Protein AF-A0A974XXX6-F1 (afdb_monomer_lite)

Structure (mmCIF, N/CA/C/O backbone):
data_AF-A0A974XXX6-F1
#
_entry.id   AF-A0A974XXX6-F1
#
loop_
_atom_site.group_PDB
_atom_site.id
_atom_site.type_symbol
_atom_site.label_atom_id
_atom_site.label_alt_id
_atom_site.label_comp_id
_atom_site.label_asym_id
_atom_site.label_entity_id
_atom_site.label_seq_id
_atom_site.pdbx_PDB_ins_code
_atom_site.Cartn_x
_atom_site.Cartn_y
_atom_site.Cartn_z
_atom_site.occupancy
_atom_site.B_iso_or_equiv
_atom_site.auth_seq_id
_atom_site.auth_comp_id
_atom_site.auth_asym_id
_atom_site.auth_atom_id
_atom_site.pdbx_PDB_model_num
ATOM 1 N N . MET A 1 1 ? -9.510 38.824 -73.908 1.00 52.72 1 MET A N 1
ATOM 2 C CA . MET A 1 1 ? -9.992 37.876 -72.871 1.00 52.72 1 MET A CA 1
ATOM 3 C C . MET A 1 1 ? -10.150 36.520 -73.548 1.00 52.72 1 MET A C 1
ATOM 5 O O . MET A 1 1 ? -10.598 36.589 -74.689 1.00 52.72 1 MET A O 1
ATOM 9 N N . PRO A 1 2 ? -9.774 35.347 -72.983 1.00 53.41 2 PRO A N 1
ATOM 10 C CA . PRO A 1 2 ? -9.684 34.939 -71.559 1.00 53.41 2 PRO A CA 1
ATOM 11 C C . PRO A 1 2 ? -8.282 34.361 -71.161 1.00 53.41 2 PRO A C 1
ATOM 13 O O . PRO A 1 2 ? -7.500 34.012 -72.032 1.00 53.41 2 PRO A O 1
ATOM 16 N N . ALA A 1 3 ? -7.777 34.538 -69.933 1.00 54.91 3 ALA A N 1
ATOM 17 C CA . ALA A 1 3 ? -7.924 33.762 -68.680 1.00 54.91 3 ALA A CA 1
ATOM 18 C C . ALA A 1 3 ? -6.719 32.836 -68.368 1.00 54.91 3 ALA A C 1
ATOM 20 O O . ALA A 1 3 ? -6.136 32.214 -69.246 1.00 54.91 3 ALA A O 1
ATOM 21 N N . SER A 1 4 ? -6.358 32.843 -67.084 1.00 64.62 4 SER A N 1
ATOM 22 C CA . SER A 1 4 ? -5.143 32.384 -66.395 1.00 64.62 4 SER A CA 1
ATOM 23 C C . SER A 1 4 ? -4.857 30.867 -66.454 1.00 64.62 4 SER A C 1
ATOM 25 O O . SER A 1 4 ? -5.712 30.087 -66.863 1.00 64.62 4 SER A O 1
ATOM 27 N N . PRO A 1 5 ? -3.699 30.426 -65.924 1.00 56.12 5 PRO A N 1
ATOM 28 C CA . PRO A 1 5 ? -3.773 29.942 -64.544 1.00 56.12 5 PRO A CA 1
ATOM 29 C C . PRO A 1 5 ? -2.643 30.496 -63.667 1.00 56.12 5 PRO A C 1
ATOM 31 O O . PRO A 1 5 ? -1.460 30.277 -63.909 1.00 56.12 5 PRO A O 1
ATOM 34 N N . ALA A 1 6 ? -3.030 31.202 -62.605 1.00 61.47 6 ALA A N 1
ATOM 35 C CA . ALA A 1 6 ? -2.175 31.361 -61.443 1.00 61.47 6 ALA A CA 1
ATOM 36 C C . ALA A 1 6 ? -2.158 30.009 -60.719 1.00 61.47 6 ALA A C 1
ATOM 38 O O . ALA A 1 6 ? -3.198 29.539 -60.257 1.00 61.47 6 ALA A O 1
ATOM 39 N N . THR A 1 7 ? -0.992 29.373 -60.661 1.00 62.84 7 THR A N 1
ATOM 40 C CA . THR A 1 7 ? -0.746 28.216 -59.800 1.00 62.84 7 THR A CA 1
ATOM 41 C C . THR A 1 7 ? -0.940 28.652 -58.351 1.00 62.84 7 THR A C 1
ATOM 43 O O . THR A 1 7 ? -0.100 29.340 -57.776 1.00 62.84 7 THR A O 1
ATOM 46 N N . VAL A 1 8 ? -2.081 28.287 -57.772 1.00 63.41 8 VAL A N 1
ATOM 47 C CA . VAL A 1 8 ? -2.335 28.391 -56.335 1.00 63.41 8 VAL A CA 1
ATOM 48 C C . VAL A 1 8 ? -1.542 27.272 -55.664 1.00 63.41 8 VAL A C 1
ATOM 50 O O . VAL A 1 8 ? -1.895 26.100 -55.787 1.00 63.41 8 VAL A O 1
ATOM 53 N N . SER A 1 9 ? -0.449 27.622 -54.986 1.00 63.16 9 SER A N 1
ATOM 54 C CA . SER A 1 9 ? 0.225 26.695 -54.074 1.00 63.16 9 SER A CA 1
ATOM 55 C C . SER A 1 9 ? -0.716 26.337 -52.917 1.00 63.16 9 SER A C 1
ATOM 57 O O . SER A 1 9 ? -1.336 27.240 -52.347 1.00 63.16 9 SER A O 1
ATOM 59 N N . PRO A 1 10 ? -0.829 25.054 -52.537 1.00 70.25 10 PRO A N 1
ATOM 60 C CA . PRO A 1 10 ? -1.574 24.668 -51.348 1.00 70.25 10 PRO A CA 1
ATOM 61 C C . PRO A 1 10 ? -0.880 25.208 -50.083 1.00 70.25 10 PRO A C 1
ATOM 63 O O . PRO A 1 10 ? 0.353 25.275 -50.041 1.00 70.25 10 PRO A O 1
ATOM 66 N N . PRO A 1 11 ? -1.640 25.595 -49.042 1.00 67.25 11 PRO A N 1
ATOM 67 C CA . PRO A 1 11 ? -1.061 25.938 -47.751 1.00 67.25 11 PRO A CA 1
ATOM 68 C C . PRO A 1 11 ? -0.406 24.698 -47.113 1.00 67.25 11 PRO A C 1
ATOM 70 O O . PRO A 1 11 ? -0.850 23.572 -47.361 1.00 67.25 11 PRO A O 1
ATOM 73 N N . PRO A 1 12 ? 0.641 24.875 -46.287 1.00 68.06 12 PRO A N 1
ATOM 74 C CA . PRO A 1 12 ? 1.215 23.774 -45.526 1.00 68.06 12 PRO A CA 1
ATOM 75 C C . PRO A 1 12 ? 0.163 23.181 -44.574 1.00 68.06 12 PRO A C 1
ATOM 77 O O . PRO A 1 12 ? -0.702 23.914 -44.080 1.00 68.06 12 PRO A O 1
ATOM 80 N N . PRO A 1 13 ? 0.223 21.866 -44.292 1.00 61.75 13 PRO A N 1
ATOM 81 C CA . PRO A 1 13 ? -0.624 21.267 -43.279 1.00 61.75 13 PRO A CA 1
ATOM 82 C C . PRO A 1 13 ? -0.325 21.944 -41.943 1.00 61.75 13 PRO A C 1
ATOM 84 O O . PRO A 1 13 ? 0.826 22.050 -41.519 1.00 61.75 13 PRO A O 1
ATOM 87 N N . ILE A 1 14 ? -1.386 22.428 -41.308 1.00 61.12 14 ILE A N 1
ATOM 88 C CA . ILE A 1 14 ? -1.373 22.920 -39.937 1.00 61.12 14 ILE A CA 1
ATOM 89 C C . ILE A 1 14 ? -0.741 21.823 -39.085 1.00 61.12 14 ILE A C 1
ATOM 91 O O . ILE A 1 14 ? -1.257 20.707 -39.010 1.00 61.12 14 ILE A O 1
ATOM 95 N N . THR A 1 15 ? 0.397 22.136 -38.476 1.00 57.22 15 THR A N 1
ATOM 96 C CA . THR A 1 15 ? 1.034 21.308 -37.463 1.00 57.22 15 THR A CA 1
ATOM 97 C C . THR A 1 15 ? 0.007 21.091 -36.358 1.00 57.22 15 THR A C 1
ATOM 99 O O . THR A 1 15 ? -0.304 22.012 -35.601 1.00 57.22 15 THR A O 1
ATOM 102 N N . ALA A 1 16 ? -0.577 19.894 -36.295 1.00 63.25 16 ALA A N 1
ATOM 103 C CA . ALA A 1 16 ? -1.327 19.477 -35.125 1.00 63.25 16 ALA A CA 1
ATOM 104 C C . ALA A 1 16 ? -0.394 19.643 -33.911 1.00 63.25 16 ALA A C 1
ATOM 106 O O . ALA A 1 16 ? 0.775 19.246 -34.002 1.00 63.25 16 ALA A O 1
ATOM 107 N N . PRO A 1 17 ? -0.851 20.245 -32.799 1.00 63.31 17 PRO A N 1
ATOM 108 C CA . PRO A 1 17 ? -0.083 20.233 -31.567 1.00 63.31 17 PRO A CA 1
ATOM 109 C C . PRO A 1 17 ? 0.326 18.786 -31.273 1.00 63.31 17 PRO A C 1
ATOM 111 O O . PRO A 1 17 ? -0.504 17.888 -31.470 1.00 63.31 17 PRO A O 1
ATOM 114 N N . PRO A 1 18 ? 1.566 18.528 -30.819 1.00 56.88 18 PRO A N 1
ATOM 115 C CA . PRO A 1 18 ? 1.895 17.243 -30.233 1.00 56.88 18 PRO A CA 1
ATOM 116 C C . PRO A 1 18 ? 0.788 16.923 -29.242 1.00 56.88 18 PRO A C 1
ATOM 118 O O . PRO A 1 18 ? 0.494 17.744 -28.369 1.00 56.88 18 PRO A O 1
ATOM 121 N N . ALA A 1 19 ? 0.137 15.775 -29.424 1.00 52.59 19 ALA A N 1
ATOM 122 C CA . ALA A 1 19 ? -0.682 15.197 -28.386 1.00 52.59 19 ALA A CA 1
ATOM 123 C C . ALA A 1 19 ? 0.223 15.134 -27.156 1.00 52.59 19 ALA A C 1
ATOM 125 O O . ALA A 1 19 ? 1.109 14.282 -27.068 1.00 52.59 19 ALA A O 1
ATOM 126 N N . ALA A 1 20 ? 0.059 16.099 -26.248 1.00 54.94 20 ALA A N 1
ATOM 127 C CA . ALA A 1 20 ? 0.529 15.930 -24.897 1.00 54.94 20 ALA A CA 1
ATOM 128 C C . ALA A 1 20 ? -0.019 14.561 -24.490 1.00 54.94 20 ALA A C 1
ATOM 130 O O . ALA A 1 20 ? -1.203 14.300 -24.756 1.00 54.94 20 ALA A O 1
ATOM 131 N N . PRO A 1 21 ? 0.809 13.655 -23.941 1.00 53.22 21 PRO A N 1
ATOM 132 C CA . PRO A 1 21 ? 0.239 12.490 -23.304 1.00 53.22 21 PRO A CA 1
ATOM 133 C C . PRO A 1 21 ? -0.816 13.057 -22.369 1.00 53.22 21 PRO A C 1
ATOM 135 O O . PRO A 1 21 ? -0.532 13.968 -21.587 1.00 53.22 21 PRO A O 1
ATOM 138 N N . VAL A 1 22 ? -2.053 12.617 -22.569 1.00 49.31 22 VAL A N 1
ATOM 139 C CA . VAL A 1 22 ? -3.117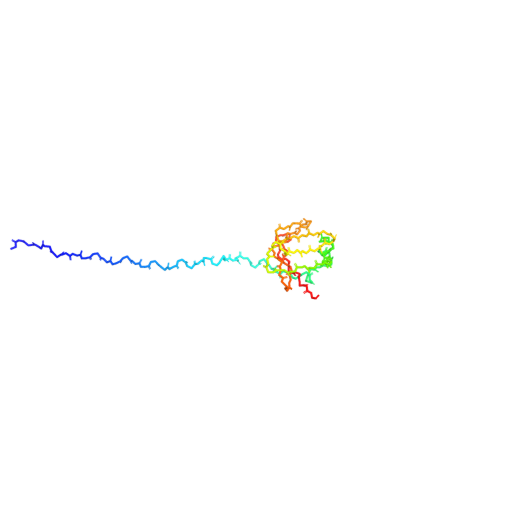 12.787 -21.602 1.00 49.31 22 VAL A CA 1
ATOM 140 C C . VAL A 1 22 ? -2.530 12.238 -20.310 1.00 49.31 22 VAL A C 1
ATOM 142 O O . VAL A 1 22 ? -2.461 11.031 -20.105 1.00 49.31 22 VAL A O 1
ATOM 145 N N . SER A 1 23 ? -1.941 13.121 -19.502 1.00 49.72 23 SER A N 1
ATOM 146 C CA . SER A 1 23 ? -1.582 12.826 -18.131 1.00 49.72 23 SER A CA 1
ATOM 147 C C . SER A 1 23 ? -2.915 12.498 -17.537 1.00 49.72 23 SER A C 1
ATOM 149 O O . SER A 1 23 ? -3.715 13.410 -17.343 1.00 49.72 23 SER A O 1
ATOM 151 N N . SER A 1 24 ? -3.169 11.192 -17.440 1.00 50.31 24 SER A N 1
ATOM 152 C CA . SER A 1 24 ? -4.421 10.598 -17.028 1.00 50.31 24 SER A CA 1
ATOM 153 C C . SER A 1 24 ? -4.990 11.499 -15.967 1.00 50.31 24 SER A C 1
ATOM 155 O O . SER A 1 24 ? -4.408 11.662 -14.892 1.00 50.31 24 SER A O 1
ATOM 157 N N . GLU A 1 25 ? -6.050 12.187 -16.353 1.00 50.62 25 GLU A N 1
ATOM 158 C CA . GLU A 1 25 ? -6.849 12.976 -15.462 1.00 50.62 25 GLU A CA 1
ATOM 159 C C . GLU A 1 25 ? -7.322 11.957 -14.429 1.00 50.62 25 GLU A C 1
ATOM 161 O O . GLU A 1 25 ? -8.260 11.196 -14.661 1.00 50.62 25 GLU A O 1
ATOM 166 N N . PHE A 1 26 ? -6.606 11.856 -13.305 1.00 51.16 26 PHE A N 1
ATOM 167 C CA . PHE A 1 26 ? -7.087 11.176 -12.114 1.00 51.16 26 PHE A CA 1
ATOM 168 C C . PHE A 1 26 ? -8.191 12.077 -11.555 1.00 51.16 26 PHE A C 1
ATOM 170 O O . PHE A 1 26 ? -8.067 12.706 -10.506 1.00 51.16 26 PHE A O 1
ATOM 177 N N . ILE A 1 27 ? -9.280 12.185 -12.319 1.00 49.22 27 ILE A N 1
ATOM 178 C CA . ILE A 1 27 ? -10.558 12.729 -11.904 1.00 49.22 27 ILE A CA 1
ATOM 179 C C . ILE A 1 27 ? -11.121 11.684 -10.964 1.00 49.22 27 ILE A C 1
ATOM 181 O O . ILE A 1 27 ? -11.857 10.779 -11.339 1.00 49.22 27 ILE A O 1
ATOM 185 N N . SER A 1 28 ? -10.674 11.781 -9.724 1.00 45.56 28 SER A N 1
ATOM 186 C CA . SER A 1 28 ? -11.455 11.554 -8.527 1.00 45.56 28 SER A CA 1
ATOM 187 C C . SER A 1 28 ? -10.592 12.062 -7.378 1.00 45.56 28 SER A C 1
ATOM 189 O O . SER A 1 28 ? -9.544 11.466 -7.119 1.00 45.56 28 SER A O 1
ATOM 191 N N . PRO A 1 29 ? -11.024 13.057 -6.589 1.00 51.81 29 PRO A N 1
ATOM 192 C CA . PRO A 1 29 ? -10.667 13.064 -5.184 1.00 51.81 29 PRO A CA 1
ATOM 193 C C . PRO A 1 29 ? -11.358 11.848 -4.545 1.00 51.81 29 PRO A C 1
ATOM 195 O O . PRO A 1 29 ? -12.290 11.984 -3.760 1.00 51.81 29 PRO A O 1
ATOM 198 N N . GLN A 1 30 ? -10.929 10.629 -4.897 1.00 53.31 30 GLN A N 1
ATOM 199 C CA . GLN A 1 30 ? -11.052 9.502 -3.989 1.00 53.31 30 GLN A CA 1
ATOM 200 C C . GLN A 1 30 ? -10.228 9.954 -2.797 1.00 53.31 30 GLN A C 1
ATOM 202 O O . GLN A 1 30 ? -8.998 9.923 -2.858 1.00 53.31 30 GLN A O 1
ATOM 207 N N . ALA A 1 31 ? -10.915 10.537 -1.810 1.00 57.44 31 ALA A N 1
ATOM 208 C CA . ALA A 1 31 ? -10.325 11.138 -0.632 1.00 57.44 31 ALA A CA 1
ATOM 209 C C . ALA A 1 31 ? -9.238 10.184 -0.152 1.00 57.44 31 ALA A C 1
ATO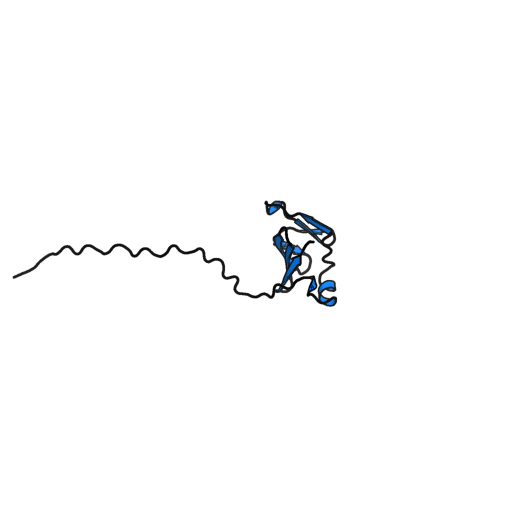M 211 O O . ALA A 1 31 ? -9.532 9.060 0.257 1.00 57.44 31 ALA A O 1
ATOM 212 N N . THR A 1 32 ? -7.979 10.579 -0.362 1.00 64.88 32 THR A N 1
ATOM 213 C CA . THR A 1 32 ? -6.851 9.726 -0.019 1.00 64.88 32 THR A CA 1
ATOM 214 C C . THR A 1 32 ? -6.738 9.806 1.488 1.00 64.88 32 THR A C 1
ATOM 216 O O . THR A 1 32 ? -6.133 10.725 2.038 1.00 64.88 32 THR A O 1
ATOM 219 N N . ILE A 1 33 ? -7.437 8.893 2.144 1.00 75.12 33 ILE A N 1
ATOM 220 C CA . ILE A 1 33 ? -7.575 8.837 3.588 1.00 75.12 33 ILE A CA 1
ATOM 221 C C . ILE A 1 33 ? -6.310 8.183 4.118 1.00 75.12 33 ILE A C 1
ATOM 223 O O . ILE A 1 33 ? -5.826 7.179 3.592 1.00 75.12 33 ILE A O 1
ATOM 227 N N . ARG A 1 34 ? -5.715 8.772 5.149 1.00 75.19 34 ARG A N 1
ATOM 228 C CA . ARG A 1 34 ? -4.575 8.132 5.805 1.00 75.19 34 ARG A CA 1
ATOM 229 C C . ARG A 1 34 ? -5.096 6.982 6.646 1.00 75.19 34 ARG A C 1
ATOM 231 O O . ARG A 1 34 ? -6.140 7.112 7.268 1.00 75.19 34 ARG A O 1
ATOM 238 N N . LEU A 1 35 ? -4.341 5.893 6.767 1.00 73.19 35 LEU A N 1
ATOM 239 C CA . LEU A 1 35 ? -4.736 4.822 7.694 1.00 73.19 35 LEU A CA 1
ATOM 240 C C . LEU A 1 35 ? -4.940 5.349 9.132 1.00 73.19 35 LEU A C 1
ATOM 242 O O . LEU A 1 35 ? -5.799 4.859 9.854 1.00 73.19 35 LEU A O 1
ATOM 246 N N . ALA A 1 36 ? -4.179 6.375 9.528 1.00 71.62 36 ALA A N 1
ATOM 247 C CA . ALA A 1 36 ? -4.317 7.050 10.821 1.00 71.62 36 ALA A CA 1
ATOM 248 C C . ALA A 1 36 ? -5.630 7.841 10.987 1.00 71.62 36 ALA A C 1
ATOM 250 O O . ALA A 1 36 ? -6.029 8.107 12.114 1.00 71.62 36 ALA A O 1
ATOM 251 N N . ASP A 1 37 ? -6.270 8.217 9.880 1.00 76.19 37 ASP A N 1
ATOM 252 C CA . ASP A 1 37 ? -7.542 8.945 9.840 1.00 76.19 37 ASP A CA 1
ATOM 253 C C . ASP A 1 37 ? -8.748 7.986 9.888 1.00 76.19 37 ASP A C 1
ATOM 255 O O . ASP A 1 37 ? -9.870 8.400 10.159 1.00 76.19 37 ASP A O 1
ATOM 259 N N . LEU A 1 38 ? -8.519 6.679 9.694 1.00 74.12 38 LEU A N 1
ATOM 260 C CA . LEU A 1 38 ? -9.564 5.670 9.832 1.00 74.12 38 LEU A CA 1
ATOM 261 C C . LEU A 1 38 ? -9.976 5.462 11.291 1.00 74.12 38 LEU A C 1
ATOM 263 O O . LEU A 1 38 ? -9.145 5.316 12.204 1.00 74.12 38 LEU A O 1
ATOM 267 N N . SER A 1 39 ? -11.287 5.312 11.473 1.00 77.00 39 SER A N 1
ATOM 268 C CA . SER A 1 39 ? -11.887 4.960 12.757 1.00 77.00 39 SER A CA 1
ATOM 269 C C . SER A 1 39 ? -11.353 3.606 13.257 1.00 77.00 39 SER A C 1
ATOM 271 O O . SER A 1 39 ? -10.982 2.743 12.454 1.00 77.00 39 SER A O 1
ATOM 273 N N . PRO A 1 40 ? -11.305 3.359 14.578 1.00 71.00 40 PRO A N 1
ATOM 274 C CA . PRO A 1 40 ? -10.882 2.063 15.125 1.00 71.00 40 PRO A CA 1
ATOM 275 C C . PRO A 1 40 ? -11.719 0.880 14.606 1.00 71.00 40 PRO A C 1
ATOM 277 O O . PRO A 1 40 ? -11.199 -0.229 14.476 1.00 71.00 40 PRO A O 1
ATOM 280 N N . GLU A 1 41 ? -12.982 1.125 14.250 1.00 75.75 41 GLU A N 1
ATOM 281 C CA . GLU A 1 41 ? -13.877 0.156 13.610 1.00 75.75 41 GLU A CA 1
ATOM 282 C C . GLU A 1 41 ? -13.417 -0.186 12.185 1.00 75.75 41 GLU A C 1
ATOM 284 O O . GLU A 1 41 ? -13.277 -1.356 11.839 1.00 75.75 41 GLU A O 1
ATOM 289 N N . GLU A 1 42 ? -13.088 0.822 11.371 1.00 77.12 42 GLU A N 1
ATOM 290 C CA . GLU A 1 42 ? -12.569 0.633 10.008 1.00 77.12 42 GLU A CA 1
ATOM 291 C C . GLU A 1 42 ? -11.205 -0.067 10.012 1.00 77.12 42 GLU A C 1
ATOM 293 O O . GLU A 1 42 ? -10.955 -0.944 9.187 1.00 77.12 42 GLU A O 1
ATOM 298 N N . ARG A 1 43 ? -10.344 0.254 10.985 1.00 72.94 43 ARG A N 1
ATOM 299 C CA . ARG A 1 43 ? -9.069 -0.448 11.205 1.00 72.94 43 ARG A CA 1
ATOM 300 C C . ARG A 1 43 ? -9.218 -1.866 11.753 1.00 72.94 43 ARG A C 1
ATOM 302 O O . ARG A 1 43 ? -8.259 -2.614 11.640 1.00 72.94 43 ARG A O 1
ATOM 309 N N . SER A 1 44 ? -10.354 -2.219 12.357 1.00 70.62 44 SER A N 1
ATOM 310 C CA . SER A 1 44 ? -10.663 -3.612 12.727 1.00 70.62 44 SER A CA 1
ATOM 311 C C . SER A 1 44 ? -11.255 -4.399 11.560 1.00 70.62 44 SER A C 1
ATOM 313 O O . SER A 1 44 ? -11.073 -5.609 11.485 1.00 70.62 44 SER A O 1
ATOM 315 N N . GLN A 1 45 ? -11.986 -3.723 10.666 1.00 70.38 45 GLN A N 1
ATOM 316 C CA . GLN A 1 45 ? -12.535 -4.305 9.435 1.00 70.38 45 GLN A CA 1
ATOM 317 C C . GLN A 1 45 ? -11.444 -4.591 8.405 1.00 70.38 45 GLN A C 1
ATOM 319 O O . GLN A 1 45 ? -11.508 -5.576 7.675 1.00 70.38 45 GLN A O 1
ATOM 324 N N . LEU A 1 46 ? -10.434 -3.727 8.345 1.00 68.38 46 LEU A N 1
ATOM 325 C CA . LEU A 1 46 ? -9.175 -4.069 7.716 1.00 68.38 46 LEU A CA 1
ATOM 326 C C . LEU A 1 46 ? -8.487 -5.096 8.626 1.00 68.38 46 LEU A C 1
ATOM 328 O O . LEU A 1 46 ? -8.196 -4.753 9.773 1.00 68.38 46 LEU A O 1
ATOM 332 N N . PRO A 1 47 ? -8.225 -6.339 8.173 1.00 59.41 47 PRO A N 1
ATOM 333 C CA . PRO A 1 47 ? -7.406 -7.254 8.961 1.00 59.41 47 PRO A CA 1
ATOM 334 C C . PRO A 1 47 ? -6.107 -6.541 9.284 1.00 59.41 47 PRO A C 1
ATOM 336 O O . PRO A 1 47 ? -5.647 -5.742 8.462 1.00 59.41 47 PRO A O 1
ATOM 339 N N . ALA A 1 48 ? -5.594 -6.769 10.497 1.00 61.59 48 ALA A N 1
ATOM 340 C CA . ALA A 1 48 ? -4.544 -5.966 11.096 1.00 61.59 48 ALA A CA 1
ATOM 341 C C . ALA A 1 48 ? -3.517 -5.578 10.030 1.00 61.59 48 ALA A C 1
ATOM 343 O O . ALA A 1 48 ? -2.673 -6.381 9.639 1.00 61.59 48 ALA A O 1
ATOM 344 N N . LEU A 1 49 ? -3.590 -4.324 9.560 1.00 66.88 49 LEU A N 1
ATOM 345 C CA . LEU A 1 49 ? -2.658 -3.732 8.595 1.00 66.88 49 LEU A CA 1
ATOM 346 C C . LEU A 1 49 ? -1.307 -3.477 9.285 1.00 66.88 49 LEU A C 1
ATOM 348 O O . LEU A 1 49 ? -0.650 -2.457 9.092 1.00 66.88 49 LEU A O 1
ATOM 352 N N . LYS A 1 50 ? -0.912 -4.416 10.152 1.00 69.81 50 LYS A N 1
ATOM 353 C CA . LYS A 1 50 ? 0.408 -4.625 10.705 1.00 69.81 50 LYS A CA 1
ATOM 354 C C . LYS A 1 50 ? 1.312 -4.962 9.539 1.00 69.81 50 LYS A C 1
ATOM 356 O O . LYS A 1 50 ? 1.584 -6.124 9.228 1.00 69.81 50 LYS A O 1
ATOM 361 N N . VAL A 1 51 ? 1.766 -3.897 8.897 1.00 73.19 51 VAL A N 1
ATOM 362 C CA . VAL A 1 51 ? 2.930 -3.943 8.035 1.00 73.19 51 VAL A CA 1
ATOM 363 C C . VAL A 1 51 ? 4.082 -4.399 8.912 1.00 73.19 51 VAL A C 1
ATOM 365 O O . VAL A 1 51 ? 4.567 -3.662 9.764 1.00 73.19 51 VAL A O 1
ATOM 368 N N . SER A 1 52 ? 4.445 -5.664 8.748 1.00 71.94 52 SER A N 1
ATOM 369 C CA . SER A 1 52 ? 5.543 -6.281 9.487 1.00 71.94 52 SER A CA 1
ATOM 370 C C . SER A 1 52 ? 6.870 -5.959 8.812 1.00 71.94 52 SER A C 1
ATOM 372 O O . SER A 1 52 ? 7.875 -5.741 9.478 1.00 71.94 52 SER A O 1
ATOM 374 N N . MET A 1 53 ? 6.858 -5.899 7.479 1.00 78.25 53 MET A N 1
ATOM 375 C CA . MET A 1 53 ? 8.013 -5.558 6.663 1.00 78.25 53 MET A CA 1
ATOM 376 C C . MET A 1 53 ? 7.534 -4.760 5.461 1.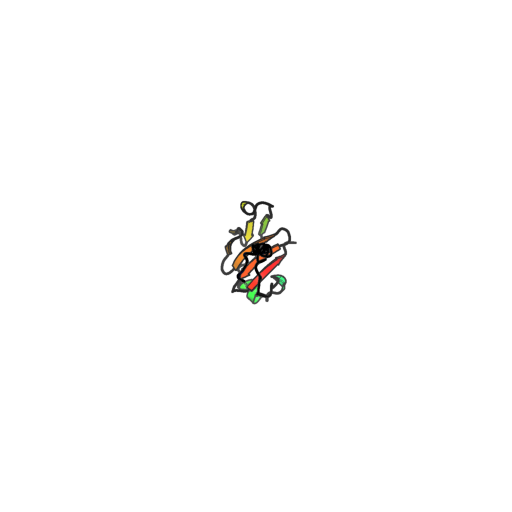00 78.25 53 MET A C 1
ATOM 378 O O . MET A 1 53 ? 6.625 -5.196 4.757 1.00 78.25 53 MET A O 1
ATOM 382 N N . HIS A 1 54 ? 8.155 -3.620 5.202 1.00 81.81 54 HIS A N 1
ATOM 383 C CA . HIS A 1 54 ? 8.050 -2.969 3.907 1.00 81.81 54 HIS A CA 1
ATOM 384 C C . HIS A 1 54 ? 9.413 -3.086 3.230 1.00 81.81 54 HIS A C 1
ATOM 386 O O . HIS A 1 54 ? 10.437 -2.782 3.836 1.00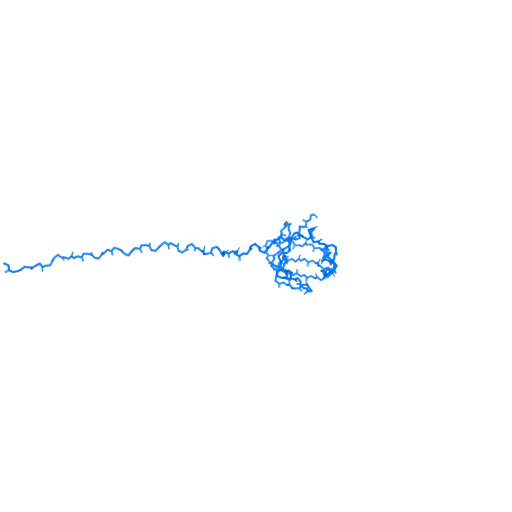 81.81 54 HIS A O 1
ATOM 392 N N . MET A 1 55 ? 9.437 -3.554 1.988 1.00 82.44 55 MET A N 1
ATOM 393 C CA . MET A 1 55 ? 10.620 -3.476 1.147 1.00 82.44 55 MET A CA 1
ATOM 394 C C . MET A 1 55 ? 10.255 -2.658 -0.077 1.00 82.44 55 MET A C 1
ATOM 396 O O . MET A 1 55 ? 9.483 -3.084 -0.937 1.00 82.44 55 MET A O 1
ATOM 400 N N . TRP A 1 56 ? 10.803 -1.449 -0.123 1.00 83.81 56 TRP A N 1
ATOM 401 C CA . TRP A 1 56 ? 10.741 -0.622 -1.310 1.00 83.81 56 TRP A CA 1
ATOM 402 C C . TRP A 1 56 ? 12.035 -0.776 -2.106 1.00 83.81 56 TRP A C 1
ATOM 404 O O . TRP A 1 56 ? 13.132 -0.687 -1.559 1.00 83.81 56 TRP A O 1
ATOM 414 N N . ALA A 1 57 ? 11.885 -0.991 -3.408 1.00 82.75 57 ALA A N 1
ATOM 415 C CA . ALA A 1 57 ? 12.968 -1.125 -4.365 1.00 82.75 57 ALA A CA 1
ATOM 416 C C . ALA A 1 57 ? 12.653 -0.294 -5.621 1.00 82.75 57 ALA A C 1
ATOM 418 O O . ALA A 1 57 ? 11.480 -0.052 -5.927 1.00 82.75 57 ALA A O 1
ATOM 419 N N . PRO A 1 58 ? 13.665 0.138 -6.393 1.00 82.25 58 PRO A N 1
ATOM 420 C CA . PRO A 1 58 ? 13.435 0.848 -7.649 1.00 82.25 58 PRO A CA 1
ATOM 421 C C . PRO A 1 58 ? 12.673 -0.018 -8.664 1.00 82.25 58 PRO A C 1
ATOM 423 O O . PRO A 1 58 ? 11.771 0.488 -9.333 1.00 82.25 58 PRO A O 1
ATOM 426 N N . ALA A 1 59 ? 12.965 -1.321 -8.722 1.00 83.25 59 ALA A N 1
ATOM 427 C CA . ALA A 1 59 ? 12.245 -2.282 -9.550 1.00 83.25 59 ALA A CA 1
ATOM 428 C C . ALA A 1 59 ? 10.918 -2.692 -8.893 1.00 83.25 59 ALA A C 1
ATOM 430 O O . ALA A 1 59 ? 10.910 -3.156 -7.758 1.00 83.25 59 ALA A O 1
ATOM 431 N N . ALA A 1 60 ? 9.800 -2.56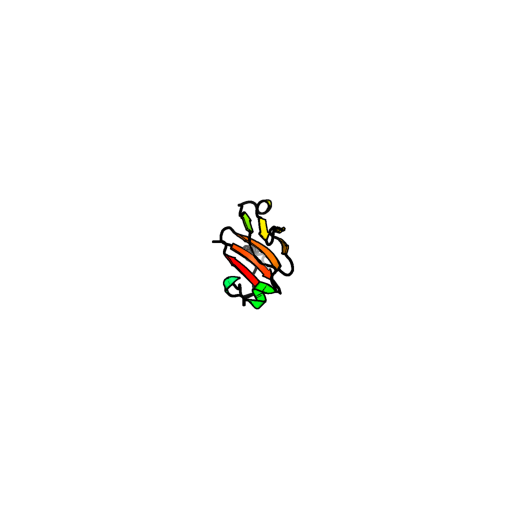2 -9.616 1.00 76.38 60 ALA A N 1
ATOM 432 C CA . ALA A 1 60 ? 8.468 -2.908 -9.106 1.00 76.38 60 ALA A CA 1
ATOM 433 C C . ALA A 1 60 ? 8.339 -4.386 -8.692 1.00 76.38 60 ALA A C 1
ATOM 435 O O . ALA A 1 60 ? 7.643 -4.698 -7.734 1.00 76.38 60 ALA A O 1
ATOM 436 N N . ALA A 1 61 ? 9.066 -5.287 -9.362 1.00 81.12 61 ALA A N 1
ATOM 437 C CA . ALA A 1 61 ? 9.088 -6.715 -9.037 1.00 81.12 61 ALA A CA 1
ATOM 438 C C . ALA A 1 61 ? 9.727 -7.023 -7.668 1.00 81.12 61 ALA A C 1
ATOM 440 O O . ALA A 1 61 ? 9.381 -8.017 -7.031 1.00 81.12 61 ALA A O 1
ATOM 441 N N . ASP A 1 62 ? 10.632 -6.161 -7.203 1.00 85.50 62 ASP A N 1
ATOM 442 C CA . ASP A 1 62 ? 11.292 -6.278 -5.901 1.00 85.50 62 ASP A CA 1
ATOM 443 C C . ASP A 1 62 ? 10.548 -5.514 -4.797 1.00 85.50 62 ASP A C 1
ATOM 445 O O . ASP A 1 62 ? 10.930 -5.582 -3.628 1.00 85.50 62 ASP A O 1
ATOM 449 N N . ARG A 1 63 ? 9.469 -4.794 -5.135 1.00 86.62 63 ARG A N 1
ATOM 450 C CA . ARG A 1 63 ? 8.628 -4.108 -4.152 1.00 86.62 63 ARG A CA 1
ATOM 451 C C . ARG A 1 63 ? 7.634 -5.087 -3.563 1.00 86.62 63 ARG A C 1
ATOM 453 O O . ARG A 1 63 ? 6.800 -5.655 -4.265 1.00 86.62 63 ARG A O 1
ATOM 460 N N . PHE A 1 64 ? 7.681 -5.242 -2.252 1.00 86.69 64 PHE A N 1
ATOM 461 C CA . PHE A 1 64 ? 6.683 -6.018 -1.541 1.00 86.69 64 PHE A CA 1
ATOM 462 C C . PHE A 1 64 ? 6.496 -5.499 -0.127 1.00 86.69 64 PHE A C 1
ATOM 464 O O . PHE A 1 64 ? 7.389 -4.925 0.498 1.00 86.69 64 PHE A O 1
ATOM 471 N N . VAL A 1 65 ? 5.305 -5.735 0.391 1.00 85.44 65 VAL A N 1
ATOM 472 C CA . VAL A 1 65 ? 4.943 -5.459 1.769 1.00 85.44 65 VAL A CA 1
ATOM 473 C C . VAL A 1 65 ? 4.443 -6.750 2.391 1.00 85.44 65 VAL A C 1
ATOM 475 O O . VAL A 1 65 ? 3.754 -7.540 1.753 1.00 85.44 65 VAL A O 1
ATOM 478 N N . ILE A 1 66 ? 4.824 -6.993 3.636 1.00 85.81 66 ILE A N 1
ATOM 479 C CA . ILE A 1 66 ? 4.303 -8.102 4.421 1.00 85.81 66 ILE A CA 1
ATOM 480 C C . ILE A 1 66 ? 3.233 -7.542 5.344 1.00 85.81 66 ILE A C 1
ATOM 482 O O . ILE A 1 66 ? 3.549 -6.814 6.288 1.00 85.81 66 ILE A O 1
ATOM 486 N N . ILE A 1 67 ? 1.979 -7.884 5.063 1.00 82.25 67 ILE A N 1
ATOM 487 C CA . ILE A 1 67 ? 0.817 -7.517 5.874 1.00 82.25 67 ILE A CA 1
ATOM 488 C C . ILE A 1 67 ? 0.291 -8.797 6.506 1.00 82.25 67 ILE A C 1
ATOM 490 O O . ILE A 1 67 ? 0.010 -9.762 5.799 1.00 82.25 67 ILE A O 1
ATOM 494 N N . ASP A 1 68 ? 0.208 -8.818 7.836 1.00 77.38 68 ASP A N 1
ATOM 495 C CA . ASP A 1 68 ? -0.284 -9.980 8.595 1.00 77.38 68 ASP A CA 1
ATOM 496 C C . ASP A 1 68 ? 0.478 -11.291 8.283 1.00 77.38 68 ASP A C 1
ATOM 498 O O . ASP A 1 68 ? -0.067 -12.387 8.289 1.00 77.38 68 ASP A O 1
ATOM 502 N N . GLY A 1 69 ? 1.768 -11.184 7.939 1.00 81.38 69 GLY A N 1
ATOM 503 C CA . GLY A 1 69 ? 2.599 -12.328 7.538 1.00 81.38 69 GLY A CA 1
ATOM 504 C C . GLY A 1 69 ? 2.436 -12.770 6.078 1.00 81.38 69 GLY A C 1
ATOM 505 O O . GLY A 1 69 ? 3.197 -13.619 5.617 1.00 81.38 69 GLY A O 1
ATOM 506 N N . THR A 1 70 ? 1.522 -12.161 5.320 1.00 83.56 70 THR A N 1
ATOM 507 C CA . THR A 1 70 ? 1.356 -12.413 3.883 1.00 83.56 70 THR A CA 1
ATOM 508 C C . THR A 1 70 ? 2.172 -11.412 3.076 1.00 83.56 70 THR A C 1
ATOM 510 O O . THR A 1 70 ? 2.041 -10.201 3.258 1.00 83.56 70 THR A O 1
ATOM 513 N N . ARG A 1 71 ? 3.027 -11.909 2.174 1.00 86.44 71 ARG A N 1
ATOM 514 C CA . ARG A 1 71 ? 3.790 -11.076 1.235 1.00 86.44 71 ARG A CA 1
ATOM 515 C C . ARG A 1 71 ? 2.898 -10.674 0.066 1.00 86.44 71 ARG A C 1
ATOM 517 O O . ARG A 1 71 ? 2.408 -11.535 -0.651 1.00 86.44 71 ARG A O 1
ATOM 524 N N . LEU A 1 72 ? 2.763 -9.373 -0.139 1.00 87.12 72 LEU A N 1
ATOM 525 C CA . LEU A 1 72 ? 1.907 -8.759 -1.145 1.00 87.12 72 LEU A CA 1
ATOM 526 C C . LEU A 1 72 ? 2.745 -7.788 -1.978 1.00 87.12 72 LEU A C 1
ATOM 528 O O . LEU A 1 72 ? 3.636 -7.119 -1.448 1.00 87.12 72 LEU A O 1
ATOM 532 N N . ALA A 1 73 ? 2.462 -7.706 -3.272 1.00 88.56 73 ALA A N 1
ATOM 533 C CA . ALA A 1 73 ? 3.130 -6.805 -4.209 1.00 88.56 73 ALA A CA 1
ATOM 534 C C . ALA A 1 73 ? 2.151 -5.759 -4.766 1.00 88.56 73 ALA A C 1
ATOM 536 O O . ALA A 1 73 ? 0.961 -5.779 -4.456 1.00 88.56 73 ALA A O 1
ATOM 537 N N . GLU A 1 74 ? 2.649 -4.829 -5.583 1.00 87.19 74 GLU A N 1
ATOM 538 C CA . GLU A 1 74 ? 1.792 -3.896 -6.325 1.00 87.19 74 GLU A CA 1
ATOM 539 C C . GLU A 1 74 ? 0.790 -4.670 -7.199 1.00 87.19 74 GLU A C 1
ATOM 541 O O . GLU A 1 74 ? 1.173 -5.568 -7.944 1.00 87.19 74 GLU A O 1
ATOM 546 N N . GLY A 1 75 ? -0.499 -4.340 -7.087 1.00 86.50 75 GLY A N 1
ATOM 547 C CA . GLY A 1 75 ? -1.598 -5.047 -7.750 1.00 86.50 75 GLY A CA 1
ATOM 548 C C . GLY A 1 75 ? -2.151 -6.252 -6.983 1.00 86.50 75 GLY A C 1
ATOM 549 O O . GLY A 1 75 ? -3.205 -6.765 -7.357 1.00 86.50 75 GLY A O 1
ATOM 550 N N . ASP A 1 76 ? -1.494 -6.685 -5.906 1.00 86.88 76 ASP A N 1
ATOM 551 C CA . ASP A 1 76 ? -1.965 -7.804 -5.092 1.00 86.88 76 ASP A CA 1
ATOM 552 C C . ASP A 1 76 ? -3.106 -7.384 -4.149 1.00 86.88 76 ASP A C 1
ATOM 554 O O . ASP A 1 76 ? -3.232 -6.212 -3.771 1.00 86.88 76 ASP A O 1
ATOM 558 N N . ARG A 1 77 ? -3.965 -8.332 -3.765 1.00 84.44 77 ARG A N 1
ATOM 559 C CA . ARG A 1 77 ? -5.154 -8.071 -2.949 1.00 84.44 77 ARG A CA 1
ATOM 560 C C . ARG A 1 77 ? -5.036 -8.744 -1.590 1.00 84.44 77 ARG A C 1
ATOM 562 O O . ARG A 1 77 ? -4.939 -9.959 -1.482 1.00 84.44 77 ARG A O 1
ATOM 569 N N . VAL A 1 78 ? -5.181 -7.940 -0.544 1.00 81.81 78 VAL A N 1
ATOM 570 C CA . VAL A 1 78 ? -5.222 -8.363 0.853 1.00 81.81 78 VAL A CA 1
ATOM 571 C C . VAL A 1 78 ? -6.604 -8.126 1.440 1.00 81.81 78 VAL A C 1
ATOM 573 O O . VAL A 1 78 ? -7.025 -6.990 1.663 1.00 81.81 78 VAL A O 1
ATOM 576 N N . ALA A 1 79 ? -7.328 -9.218 1.687 1.00 79.38 79 ALA A N 1
ATOM 577 C CA . ALA A 1 79 ? -8.727 -9.185 2.106 1.00 79.38 79 ALA A CA 1
ATOM 578 C C . ALA A 1 79 ? -9.578 -8.276 1.190 1.00 79.38 79 ALA A C 1
ATOM 580 O O . ALA A 1 79 ? -9.761 -8.571 0.006 1.00 79.38 79 ALA A O 1
ATOM 581 N N . ASP A 1 80 ? -10.065 -7.146 1.703 1.00 80.69 80 ASP A N 1
ATOM 582 C CA . ASP A 1 80 ? -10.862 -6.176 0.944 1.00 80.69 80 ASP A CA 1
ATOM 583 C C . ASP A 1 80 ? -10.060 -5.007 0.360 1.00 80.69 80 ASP A C 1
ATOM 585 O O . ASP A 1 80 ? -10.629 -4.131 -0.297 1.00 80.69 80 ASP A O 1
ATOM 589 N N . ALA A 1 81 ? -8.753 -4.955 0.613 1.00 82.62 81 ALA A N 1
ATOM 590 C CA . ALA A 1 81 ? -7.866 -3.908 0.129 1.00 82.62 81 ALA A CA 1
ATOM 591 C C . ALA A 1 81 ? -6.975 -4.431 -1.006 1.00 82.62 81 ALA A C 1
ATOM 593 O O . ALA A 1 81 ? -6.470 -5.543 -0.954 1.00 82.62 81 ALA A O 1
ATOM 594 N N . THR A 1 82 ? -6.755 -3.629 -2.041 1.00 87.44 82 THR A N 1
ATOM 595 C CA . THR A 1 82 ? -5.844 -3.938 -3.154 1.00 87.44 82 THR A CA 1
ATOM 596 C C . THR A 1 82 ? -4.664 -2.987 -3.105 1.00 87.44 82 THR A C 1
ATOM 598 O O . THR A 1 82 ? -4.863 -1.783 -2.979 1.00 87.44 82 THR A O 1
ATOM 601 N N . ILE A 1 83 ? -3.438 -3.484 -3.200 1.00 87.56 83 ILE A N 1
ATOM 602 C CA . ILE A 1 83 ? -2.246 -2.642 -3.267 1.00 87.56 83 ILE A CA 1
ATOM 603 C C . ILE A 1 83 ? -2.268 -1.909 -4.613 1.00 87.56 83 ILE A C 1
ATOM 605 O O . ILE A 1 83 ? -2.113 -2.528 -5.660 1.00 87.56 83 ILE A O 1
ATOM 609 N N . GLN A 1 84 ? -2.445 -0.590 -4.601 1.00 87.12 84 GLN A N 1
ATOM 610 C CA . GLN A 1 84 ? -2.333 0.216 -5.820 1.00 87.12 84 GLN A CA 1
ATOM 611 C C . GLN A 1 84 ? -0.886 0.603 -6.113 1.00 87.12 84 GLN A C 1
ATOM 613 O O . GLN A 1 84 ? -0.469 0.568 -7.265 1.00 87.12 84 GLN A O 1
ATOM 618 N N . ALA A 1 85 ? -0.130 0.986 -5.082 1.00 85.81 85 ALA A N 1
ATOM 619 C CA . ALA A 1 85 ? 1.261 1.394 -5.239 1.00 85.81 85 ALA A CA 1
ATOM 620 C C . ALA A 1 85 ? 2.053 1.189 -3.946 1.00 85.81 85 ALA A C 1
ATOM 622 O O . ALA A 1 85 ? 1.563 1.490 -2.856 1.00 85.81 85 ALA A O 1
ATOM 623 N N . ILE A 1 86 ? 3.300 0.744 -4.065 1.00 87.31 86 ILE A N 1
ATOM 624 C CA . ILE A 1 86 ? 4.259 0.629 -2.965 1.00 87.31 86 ILE A CA 1
ATOM 625 C C . ILE A 1 86 ? 5.351 1.670 -3.213 1.00 87.31 86 ILE A C 1
ATOM 627 O O . ILE A 1 86 ? 6.139 1.567 -4.152 1.00 87.31 86 ILE A O 1
ATOM 631 N N . GLN A 1 87 ? 5.408 2.692 -2.368 1.00 84.44 87 GLN A N 1
ATOM 632 C CA . GLN A 1 87 ? 6.403 3.761 -2.425 1.00 84.44 87 GLN A CA 1
ATOM 633 C C . GLN A 1 87 ? 7.343 3.697 -1.221 1.00 84.44 87 GLN A C 1
ATOM 635 O O . GLN A 1 87 ? 7.045 3.057 -0.218 1.00 84.44 87 GLN A O 1
ATOM 640 N N . ALA A 1 88 ? 8.476 4.396 -1.313 1.00 79.88 88 ALA A N 1
ATOM 641 C CA . ALA A 1 88 ? 9.434 4.491 -0.212 1.00 79.88 88 ALA A CA 1
ATOM 642 C C . ALA A 1 88 ? 8.834 5.20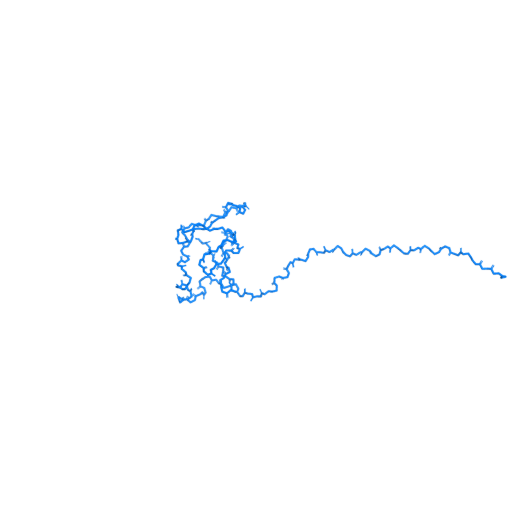1 1.013 1.00 79.88 88 ALA A C 1
ATOM 644 O O . ALA A 1 88 ? 9.122 4.840 2.144 1.00 79.88 88 ALA A O 1
ATOM 645 N N . ASP A 1 89 ? 7.981 6.200 0.771 1.00 77.81 89 ASP A N 1
ATOM 646 C CA . ASP A 1 89 ? 7.329 7.014 1.806 1.00 77.81 89 ASP A CA 1
ATOM 647 C C . ASP A 1 89 ? 6.038 6.365 2.349 1.00 77.81 89 ASP A C 1
ATOM 649 O O . ASP A 1 89 ? 5.445 6.830 3.322 1.00 77.81 89 ASP A O 1
ATOM 653 N N . GLY A 1 90 ? 5.535 5.308 1.701 1.00 81.81 90 GLY A N 1
ATOM 654 C CA . GLY A 1 90 ? 4.201 4.798 2.000 1.00 81.81 90 GLY A CA 1
ATOM 655 C C . GLY A 1 90 ? 3.701 3.707 1.066 1.00 81.81 90 GLY A C 1
ATOM 656 O O . GLY A 1 90 ? 4.149 3.579 -0.066 1.00 81.81 90 GLY A O 1
ATOM 657 N N . VAL A 1 91 ? 2.675 2.981 1.498 1.00 84.81 91 VAL A N 1
ATOM 658 C CA . VAL A 1 91 ? 1.885 2.094 0.635 1.00 84.81 91 VAL A CA 1
ATOM 659 C C . VAL A 1 91 ? 0.514 2.715 0.386 1.00 84.81 91 VAL A C 1
ATOM 661 O O . VAL A 1 91 ? -0.132 3.212 1.306 1.00 84.81 91 VAL A O 1
ATOM 664 N N . THR A 1 92 ? 0.061 2.691 -0.861 1.00 86.44 92 THR A N 1
ATOM 665 C CA . THR A 1 92 ? -1.278 3.115 -1.272 1.00 86.44 92 THR A CA 1
ATOM 666 C C . THR A 1 92 ? -2.115 1.881 -1.559 1.00 86.44 92 THR A C 1
ATOM 668 O O . THR A 1 92 ? -1.754 1.064 -2.406 1.00 86.44 92 THR A O 1
ATOM 671 N N . LEU A 1 93 ? -3.244 1.750 -0.872 1.00 86.94 93 LEU A N 1
ATOM 672 C CA . LEU A 1 93 ? -4.178 0.643 -1.022 1.00 86.94 93 LEU A CA 1
ATOM 673 C C . LEU A 1 93 ? -5.546 1.173 -1.461 1.00 86.94 93 LEU A C 1
ATOM 675 O O . LEU A 1 93 ? -5.997 2.200 -0.973 1.00 86.94 93 LEU A O 1
ATOM 679 N N . ALA A 1 94 ? -6.237 0.482 -2.356 1.00 86.31 94 ALA A N 1
ATOM 680 C CA . ALA A 1 94 ? -7.646 0.702 -2.652 1.00 86.31 94 ALA A CA 1
ATOM 681 C C . ALA A 1 94 ? -8.501 -0.222 -1.780 1.00 86.31 94 ALA A C 1
ATOM 683 O O . ALA A 1 94 ? -8.442 -1.436 -1.933 1.00 86.31 94 ALA A O 1
ATOM 684 N N . TRP A 1 95 ? -9.315 0.333 -0.889 1.00 84.12 95 TRP A N 1
ATOM 685 C CA . TRP A 1 95 ? -10.219 -0.408 -0.013 1.00 84.12 95 TRP A CA 1
ATOM 686 C C . TRP A 1 95 ? -11.632 0.162 -0.116 1.00 84.12 95 TRP A C 1
ATOM 688 O O . TRP A 1 95 ? -11.840 1.349 0.125 1.00 84.12 95 TRP A O 1
ATOM 698 N N . ARG A 1 96 ? -12.618 -0.668 -0.484 1.00 79.50 96 ARG A N 1
ATOM 699 C CA . ARG A 1 96 ? -14.038 -0.264 -0.626 1.00 79.50 96 ARG A CA 1
ATOM 700 C C . ARG A 1 96 ? -14.249 0.984 -1.509 1.00 79.50 96 ARG A C 1
ATOM 702 O O . ARG A 1 96 ? -15.065 1.843 -1.189 1.00 79.50 96 ARG A O 1
ATOM 709 N N . GLY A 1 97 ? -13.478 1.108 -2.593 1.00 79.44 97 GLY A N 1
ATOM 710 C CA . GLY A 1 97 ? -13.523 2.270 -3.496 1.00 79.44 97 GLY A CA 1
ATOM 711 C C . GLY A 1 97 ? -12.899 3.550 -2.924 1.00 79.44 97 GLY A C 1
ATOM 712 O O . GLY A 1 97 ? -13.103 4.629 -3.471 1.00 79.44 97 GLY A O 1
ATOM 713 N N . ARG A 1 98 ? -12.165 3.446 -1.810 1.00 81.38 98 ARG A N 1
ATOM 714 C CA . ARG A 1 98 ? -11.420 4.542 -1.180 1.00 81.38 98 ARG A CA 1
ATOM 715 C C . ARG A 1 98 ? -9.934 4.247 -1.285 1.00 81.38 98 ARG A C 1
ATOM 717 O O . ARG A 1 98 ? -9.510 3.103 -1.132 1.00 81.38 98 ARG A O 1
ATOM 724 N N . GLN A 1 99 ? -9.136 5.281 -1.501 1.00 84.00 99 GLN A N 1
ATOM 725 C CA . GLN A 1 99 ? -7.689 5.150 -1.516 1.00 84.00 99 GLN A CA 1
ATOM 726 C C . GLN A 1 99 ? -7.145 5.405 -0.109 1.00 84.00 99 GLN A C 1
ATOM 728 O O . GLN A 1 99 ? -7.219 6.516 0.403 1.00 84.00 99 GLN A O 1
ATOM 733 N N . ILE A 1 100 ? -6.605 4.372 0.524 1.00 83.81 100 ILE A N 1
ATOM 734 C CA . ILE A 1 100 ? -5.943 4.453 1.818 1.00 83.81 100 ILE A CA 1
ATOM 735 C C . ILE A 1 100 ? -4.445 4.626 1.596 1.00 83.81 100 ILE A C 1
ATOM 737 O O . ILE A 1 100 ? -3.802 3.779 0.979 1.00 83.81 100 ILE A O 1
ATOM 741 N N . ARG A 1 101 ? -3.865 5.697 2.136 1.00 84.50 101 ARG A N 1
ATOM 742 C CA . ARG A 1 101 ? -2.412 5.879 2.176 1.00 84.50 101 ARG A CA 1
ATOM 743 C C . ARG A 1 101 ? -1.884 5.507 3.554 1.00 84.50 101 ARG A C 1
ATOM 745 O O . ARG A 1 101 ? -2.259 6.106 4.563 1.00 84.50 101 ARG A O 1
ATOM 752 N N . LEU A 1 102 ? -0.990 4.533 3.588 1.00 80.56 102 LEU A N 1
ATOM 753 C CA . LEU A 1 102 ? -0.294 4.089 4.780 1.00 80.56 102 LEU A CA 1
ATOM 754 C C . LEU A 1 102 ? 1.144 4.615 4.757 1.00 80.56 102 LEU A C 1
ATOM 756 O O . LEU A 1 102 ? 1.964 4.066 4.023 1.00 80.56 102 LEU A O 1
ATOM 760 N N . PRO A 1 103 ? 1.466 5.670 5.522 1.00 78.69 103 PRO A N 1
ATOM 761 C CA . PRO A 1 103 ? 2.851 6.083 5.697 1.00 78.69 103 PRO A CA 1
ATOM 762 C C . PRO A 1 103 ? 3.611 5.020 6.500 1.00 78.69 103 PRO A C 1
ATOM 764 O O . PRO A 1 103 ? 3.141 4.569 7.545 1.00 78.69 103 PRO A O 1
ATOM 767 N N . ILE A 1 104 ? 4.780 4.636 6.003 1.00 70.44 104 ILE A N 1
ATOM 768 C CA . ILE A 1 104 ? 5.756 3.778 6.687 1.00 70.44 104 ILE A CA 1
ATOM 769 C C . ILE A 1 104 ? 6.822 4.716 7.254 1.00 70.44 104 ILE A C 1
ATOM 771 O O . ILE A 1 104 ? 7.449 5.456 6.503 1.00 70.44 104 ILE A O 1
ATOM 775 N N . ARG A 1 105 ? 6.942 4.767 8.582 1.00 58.69 105 ARG A N 1
ATOM 776 C CA . ARG A 1 105 ? 7.872 5.641 9.309 1.00 58.69 105 ARG A CA 1
ATOM 777 C C . ARG A 1 105 ? 8.925 4.824 10.033 1.00 58.69 105 ARG A C 1
ATOM 779 O O . ARG A 1 105 ? 8.584 3.689 10.434 1.00 58.69 105 ARG A O 1
#

Foldseek 3Di:
DDDDDDPDDDDPPDPDPPPPPPPPPPPDCLVQAEPVNDDVVVCVVQPPQPFVDFDDDPDQVRGWTQGPNDTAGQQGDDDQWGFPDRDPQFTWIQHPNHIYTYGDD

Organism: NCBI:txid2763317

Sequence (105 aa):
MPASPATVSPPPPITAPPAAPVSSEFISPQATIRLADLSPEERSQLPALKVSMHMWAPAAADRFVIIDGTRLAEGDRVADATIQAIQADGVTLAWRGRQIRLPIR

InterPro domains:
  IPR032389 Type II secretion system protein GspB, C-terminal [PF16537] (46-103)

pLDDT: mean 72.9, std 12.31, range [45.56, 88.56]

Radius of gyration: 25.87 Å; chains: 1; bounding box: 28×50×88 Å

Secondary structure (DSSP, 8-state):
--------PPPPPP-PPP--------------EEGGGS-HHHHHHS----EEEEE--SSGGG-EEEETTEEE-TT-EETTEEEEEEETTEEEEEETTEEEEEE--